Protein AF-A0A926RTN0-F1 (afdb_monomer)

Radius of gyration: 27.49 Å; Cα contacts (8 Å, |Δi|>4): 232; chains: 1; bounding box: 58×39×94 Å

Structure (mmCIF, N/CA/C/O backbone):
data_AF-A0A926RTN0-F1
#
_entry.id   AF-A0A926RTN0-F1
#
loop_
_atom_site.group_PDB
_atom_site.id
_atom_site.type_symbol
_atom_site.label_atom_id
_atom_site.label_alt_id
_atom_site.label_comp_id
_atom_site.label_asym_id
_atom_site.label_entity_id
_atom_site.label_seq_id
_atom_site.pdbx_PDB_ins_code
_atom_site.Cartn_x
_atom_site.Cartn_y
_atom_site.Cartn_z
_atom_site.occupancy
_atom_site.B_iso_or_equiv
_atom_site.auth_seq_id
_atom_site.auth_comp_id
_atom_site.auth_asym_id
_atom_site.auth_atom_id
_atom_site.pdbx_PDB_model_num
ATOM 1 N N . MET A 1 1 ? 39.104 -4.839 -21.569 1.00 43.72 1 MET A N 1
ATOM 2 C CA . MET A 1 1 ? 37.709 -4.478 -21.902 1.00 43.72 1 MET A CA 1
ATOM 3 C C . MET A 1 1 ? 37.034 -4.009 -20.624 1.00 43.72 1 MET A C 1
ATOM 5 O O . MET A 1 1 ? 36.794 -4.827 -19.748 1.00 43.72 1 MET A O 1
ATOM 9 N N . ALA A 1 2 ? 36.843 -2.700 -20.456 1.00 41.69 2 ALA A N 1
ATOM 10 C CA . ALA A 1 2 ? 36.134 -2.158 -19.301 1.00 41.69 2 ALA A CA 1
ATOM 11 C C . ALA A 1 2 ? 34.629 -2.291 -19.557 1.00 41.69 2 ALA A C 1
ATOM 13 O O . ALA A 1 2 ? 34.123 -1.737 -20.531 1.00 41.69 2 ALA A O 1
ATOM 14 N N . ALA A 1 3 ? 33.929 -3.058 -18.721 1.00 47.03 3 ALA A N 1
ATOM 15 C CA . ALA A 1 3 ? 32.476 -3.094 -18.737 1.00 47.03 3 ALA A CA 1
ATOM 16 C C . ALA A 1 3 ? 31.967 -1.690 -18.384 1.00 47.03 3 ALA A C 1
ATOM 18 O O . ALA A 1 3 ? 32.165 -1.216 -17.265 1.00 47.03 3 ALA A O 1
ATOM 19 N N . SER A 1 4 ? 31.356 -1.019 -19.360 1.00 43.19 4 SER A N 1
ATOM 20 C CA . SER A 1 4 ? 30.543 0.170 -19.128 1.00 43.19 4 SER A CA 1
ATOM 21 C C . SER A 1 4 ? 29.503 -0.188 -18.066 1.00 43.19 4 SER A C 1
ATOM 23 O O . SER A 1 4 ? 28.602 -0.989 -18.319 1.00 43.19 4 SER A O 1
ATOM 25 N N . ARG A 1 5 ? 29.668 0.331 -16.845 1.00 51.91 5 ARG A N 1
ATOM 26 C CA . ARG A 1 5 ? 28.620 0.267 -15.827 1.00 51.91 5 ARG A CA 1
ATOM 27 C C . ARG A 1 5 ? 27.514 1.185 -16.326 1.00 51.91 5 ARG A C 1
ATOM 29 O O . ARG A 1 5 ? 27.643 2.401 -16.218 1.00 51.91 5 ARG A O 1
ATOM 36 N N . GLY A 1 6 ? 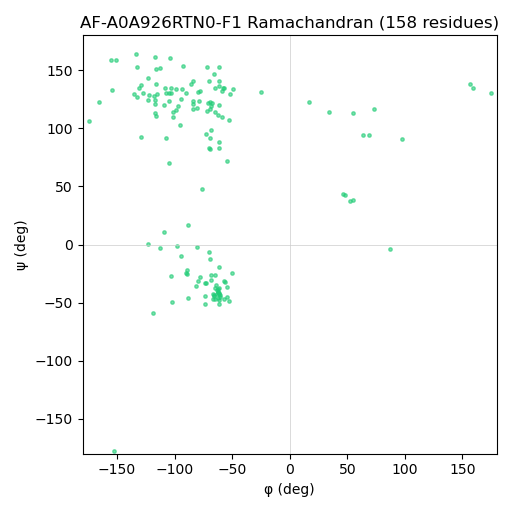26.491 0.599 -16.945 1.00 59.56 6 GLY A N 1
ATOM 37 C CA . GLY A 1 6 ? 25.313 1.333 -17.387 1.00 59.56 6 GLY A CA 1
ATOM 38 C C . GLY A 1 6 ? 24.789 2.204 -16.248 1.00 59.56 6 GLY A C 1
ATOM 39 O O . GLY A 1 6 ? 24.732 1.763 -15.098 1.00 59.56 6 GLY A O 1
ATOM 40 N N . ILE A 1 7 ? 24.474 3.459 -16.557 1.00 67.19 7 ILE A N 1
ATOM 41 C CA . ILE A 1 7 ? 23.901 4.395 -15.593 1.00 67.19 7 ILE A CA 1
ATOM 42 C C . ILE A 1 7 ? 22.530 3.844 -15.201 1.00 67.19 7 ILE A C 1
ATOM 44 O O . ILE A 1 7 ? 21.639 3.754 -16.041 1.00 67.19 7 ILE A O 1
ATOM 48 N N . SER A 1 8 ? 22.372 3.445 -13.939 1.00 73.12 8 SER A N 1
ATOM 49 C CA . SER A 1 8 ? 21.070 3.061 -13.401 1.00 73.12 8 SER A CA 1
ATOM 50 C C . SER A 1 8 ? 20.325 4.312 -12.955 1.00 73.12 8 SER A C 1
ATOM 52 O O . SER A 1 8 ? 20.809 5.035 -12.081 1.00 73.12 8 SER A O 1
ATOM 54 N N . THR A 1 9 ? 19.148 4.553 -13.522 1.00 83.06 9 THR A N 1
ATOM 55 C CA . THR A 1 9 ? 18.274 5.665 -13.132 1.00 83.06 9 THR A CA 1
ATOM 56 C C . THR A 1 9 ? 17.194 5.156 -12.186 1.00 83.06 9 THR A C 1
ATOM 58 O O . THR A 1 9 ? 16.595 4.118 -12.453 1.00 83.06 9 THR A O 1
ATOM 61 N N . ILE A 1 10 ? 16.952 5.868 -11.084 1.00 86.19 10 ILE A N 1
ATOM 62 C CA . ILE A 1 10 ? 15.834 5.597 -10.173 1.00 86.19 10 ILE A CA 1
ATOM 63 C C . ILE A 1 10 ? 14.768 6.660 -10.417 1.00 86.19 10 ILE A C 1
ATOM 65 O O . ILE A 1 10 ? 15.044 7.853 -10.291 1.00 86.19 10 ILE A O 1
ATOM 69 N N . THR A 1 11 ? 13.559 6.214 -10.733 1.00 87.44 11 THR A N 1
ATOM 70 C CA . THR A 1 11 ? 12.378 7.060 -10.901 1.00 87.44 11 THR A CA 1
ATOM 71 C C . THR A 1 11 ? 11.444 6.846 -9.720 1.00 87.44 11 THR A C 1
ATOM 73 O O . THR A 1 11 ? 11.135 5.706 -9.373 1.00 87.44 11 THR A O 1
ATOM 76 N N . THR A 1 12 ? 10.987 7.931 -9.099 1.00 89.12 12 THR A N 1
ATOM 77 C CA . THR A 1 12 ? 10.016 7.879 -8.001 1.00 89.12 12 THR A CA 1
ATOM 78 C C . THR A 1 12 ? 8.624 8.271 -8.481 1.00 89.12 12 THR A C 1
ATOM 80 O O . THR A 1 12 ? 8.467 9.270 -9.178 1.00 89.12 12 THR A O 1
ATOM 83 N N . VAL A 1 13 ? 7.614 7.500 -8.081 1.00 88.31 13 VAL A N 1
ATOM 84 C CA . VAL A 1 13 ? 6.194 7.774 -8.330 1.00 88.31 13 VAL A CA 1
ATOM 85 C C . VAL A 1 13 ? 5.513 8.001 -6.987 1.00 88.31 13 VAL A C 1
ATOM 87 O O . VAL A 1 13 ? 5.376 7.065 -6.197 1.00 88.31 13 VAL A O 1
ATOM 90 N N . ASP A 1 14 ? 5.112 9.244 -6.728 1.00 90.00 14 ASP A N 1
ATOM 91 C CA . ASP A 1 14 ? 4.432 9.658 -5.501 1.00 90.00 14 ASP A CA 1
ATOM 92 C C . ASP A 1 14 ? 2.913 9.637 -5.687 1.00 90.00 14 ASP A C 1
ATOM 94 O O . ASP A 1 14 ? 2.368 10.288 -6.578 1.00 90.00 14 ASP A O 1
ATOM 98 N N . ILE A 1 15 ? 2.214 8.911 -4.817 1.00 89.56 15 ILE A N 1
ATOM 99 C CA . ILE A 1 15 ? 0.761 8.755 -4.859 1.00 89.56 15 ILE A CA 1
ATOM 100 C C . ILE A 1 15 ? 0.168 9.205 -3.530 1.00 89.56 15 ILE A C 1
ATOM 102 O O . ILE A 1 15 ? 0.508 8.692 -2.463 1.00 89.56 15 ILE A O 1
ATOM 106 N N . VAL A 1 16 ? -0.764 10.153 -3.595 1.00 89.88 16 VAL A N 1
ATOM 107 C CA . VAL A 1 16 ? -1.557 10.571 -2.435 1.00 89.88 16 VAL A CA 1
ATOM 108 C C . VAL A 1 16 ? -2.673 9.557 -2.204 1.00 89.88 16 VAL A C 1
ATOM 110 O O . VAL A 1 16 ? -3.409 9.214 -3.127 1.00 89.88 16 VAL A O 1
ATOM 113 N N . VAL A 1 17 ? -2.817 9.100 -0.962 1.00 88.56 17 VAL A N 1
ATOM 114 C CA . VAL A 1 17 ? -3.853 8.150 -0.548 1.00 88.56 17 VAL A CA 1
ATOM 115 C C . VAL A 1 17 ? -4.888 8.903 0.288 1.00 88.56 17 VAL A C 1
ATOM 117 O O . VAL A 1 17 ? -4.717 9.056 1.497 1.00 88.56 17 VAL A O 1
ATOM 120 N N . PRO A 1 18 ? -5.962 9.430 -0.323 1.00 83.56 18 PRO A N 1
ATOM 121 C CA . PRO A 1 18 ? -7.003 10.101 0.438 1.00 83.56 18 PRO A CA 1
ATOM 122 C C . PRO A 1 18 ? -7.739 9.118 1.358 1.00 83.56 18 PRO A C 1
ATOM 124 O O . PRO A 1 18 ? -7.940 7.949 1.028 1.00 83.56 18 PRO A O 1
ATOM 127 N N . ASN A 1 19 ? -8.164 9.634 2.515 1.00 87.69 19 ASN A N 1
ATOM 128 C CA . ASN A 1 19 ? -9.169 9.031 3.397 1.00 87.69 19 ASN A CA 1
ATOM 129 C C . ASN A 1 19 ? -8.986 7.531 3.672 1.00 87.69 19 ASN A C 1
ATOM 131 O O . ASN A 1 19 ? -9.950 6.768 3.636 1.00 87.69 19 ASN A O 1
ATOM 135 N N . THR A 1 20 ? -7.754 7.103 3.929 1.00 91.81 20 THR A N 1
ATOM 136 C CA . THR A 1 20 ? -7.462 5.729 4.333 1.00 91.81 20 THR A CA 1
ATOM 137 C C . THR A 1 20 ? -6.862 5.745 5.726 1.00 91.81 20 THR A C 1
ATOM 139 O O . THR A 1 20 ? -5.807 6.338 5.954 1.00 91.81 20 THR A O 1
ATOM 142 N N . ASP A 1 21 ? -7.529 5.057 6.641 1.00 93.00 21 ASP A N 1
ATOM 143 C CA . ASP A 1 21 ? -7.072 4.886 8.012 1.00 93.00 21 ASP A CA 1
ATOM 144 C C . ASP A 1 21 ? -6.514 3.472 8.210 1.00 93.00 21 ASP A C 1
ATOM 146 O O . ASP A 1 21 ? -6.832 2.541 7.475 1.00 93.00 21 ASP A O 1
ATOM 150 N N . SER A 1 22 ? -5.710 3.286 9.243 1.00 90.38 22 SER A N 1
ATOM 151 C CA . SER A 1 22 ? -5.129 2.015 9.661 1.00 90.38 22 SER A CA 1
ATOM 152 C C . SER A 1 22 ? -5.311 1.854 11.162 1.00 90.38 22 SER A C 1
ATOM 154 O O . SER A 1 22 ? -4.979 2.751 11.933 1.00 90.38 22 SER A O 1
ATOM 156 N N . TYR A 1 23 ? -5.884 0.731 11.585 1.00 91.75 23 TYR A N 1
ATOM 157 C CA . TYR A 1 23 ? -6.118 0.444 12.996 1.00 91.75 23 TYR A CA 1
ATOM 158 C C . TYR A 1 23 ? -5.026 -0.469 13.552 1.00 91.75 23 TYR A C 1
ATOM 160 O O . TYR A 1 23 ? -4.900 -1.630 13.147 1.00 91.75 23 TYR A O 1
ATOM 168 N N . LEU A 1 24 ? -4.251 0.049 14.503 1.00 90.00 24 LEU A N 1
ATOM 169 C CA . LEU A 1 24 ? -3.219 -0.702 15.205 1.00 90.00 24 LEU A CA 1
ATOM 170 C C . LEU A 1 24 ? -3.778 -1.256 16.512 1.00 90.00 24 LEU A C 1
ATOM 172 O O . LEU A 1 24 ? -3.899 -0.542 17.503 1.00 90.00 24 LEU A O 1
ATOM 176 N N . GLU A 1 25 ? -4.085 -2.551 16.493 1.00 88.62 25 GLU A N 1
ATOM 177 C CA . GLU A 1 25 ? -4.632 -3.303 17.627 1.00 88.62 25 GLU A CA 1
ATOM 178 C C . GLU A 1 25 ? -3.769 -3.196 18.889 1.00 88.62 25 GLU A C 1
ATOM 180 O O . GLU A 1 25 ? -4.303 -2.934 19.959 1.00 88.62 25 GLU A O 1
ATOM 185 N N . GLU A 1 26 ? -2.448 -3.342 18.751 1.00 85.44 26 GLU A N 1
ATOM 186 C CA . GLU A 1 26 ? -1.493 -3.346 19.871 1.00 85.44 26 GLU A CA 1
ATOM 187 C C . GLU A 1 26 ? -1.556 -2.069 20.719 1.00 85.44 26 GLU A C 1
ATOM 189 O O . GLU A 1 26 ? -1.355 -2.110 21.929 1.00 85.44 26 GLU A O 1
ATOM 194 N N . PHE A 1 27 ? -1.891 -0.943 20.088 1.00 85.31 27 PHE A N 1
ATOM 195 C CA . PHE A 1 27 ? -1.959 0.363 20.740 1.00 85.31 27 PHE A CA 1
ATOM 196 C C . PHE A 1 27 ? -3.387 0.911 20.826 1.00 85.31 27 PHE A C 1
ATOM 198 O O . PHE A 1 27 ? -3.591 1.987 21.380 1.00 85.31 27 PHE A O 1
ATOM 205 N N . ASN A 1 28 ? -4.372 0.203 20.262 1.00 85.88 28 ASN A N 1
ATOM 206 C CA . ASN A 1 28 ? -5.745 0.679 20.080 1.00 85.88 28 ASN A CA 1
ATOM 207 C C . ASN A 1 28 ? -5.811 2.096 19.461 1.00 85.88 28 ASN A C 1
ATOM 209 O O . ASN A 1 28 ? -6.590 2.947 19.891 1.00 85.88 28 ASN A O 1
ATOM 213 N N . ILE A 1 29 ? -4.973 2.363 18.452 1.00 87.56 29 ILE A N 1
ATOM 214 C CA . ILE A 1 29 ? -4.922 3.664 17.763 1.00 87.56 29 ILE A CA 1
ATOM 215 C C . ILE A 1 29 ? -5.320 3.546 16.298 1.00 87.56 29 ILE A C 1
ATOM 217 O O . ILE A 1 29 ? -5.091 2.526 15.646 1.00 87.56 29 ILE A O 1
ATOM 221 N N . VAL A 1 30 ? -5.869 4.636 15.770 1.00 88.44 30 VAL A N 1
ATOM 222 C CA . VAL A 1 30 ? -6.119 4.817 14.342 1.00 88.44 30 VAL A CA 1
ATOM 223 C C . VAL A 1 30 ? -5.076 5.782 13.791 1.00 88.44 30 VAL A C 1
ATOM 225 O O . VAL A 1 30 ? -4.843 6.850 14.352 1.00 88.44 30 VAL A O 1
ATOM 228 N N . GLN A 1 31 ? -4.434 5.405 12.693 1.00 90.94 31 GLN A N 1
ATOM 229 C CA . GLN A 1 31 ? -3.446 6.224 12.003 1.00 90.94 31 GLN A CA 1
ATOM 230 C C . GLN A 1 31 ? -3.863 6.440 10.556 1.00 90.94 31 GLN A C 1
ATOM 232 O O . GLN A 1 31 ? -4.376 5.526 9.912 1.00 90.94 31 GLN A O 1
ATOM 237 N N . LYS A 1 32 ? -3.603 7.625 10.020 1.00 91.56 32 LYS A N 1
ATOM 238 C CA . LYS A 1 32 ? -3.944 7.975 8.646 1.00 91.56 32 LYS A CA 1
ATOM 239 C C . LYS A 1 32 ? -2.799 7.626 7.708 1.00 91.56 32 LYS A C 1
ATOM 241 O O . LYS A 1 32 ? -1.669 8.045 7.941 1.00 91.56 32 LYS A O 1
ATOM 246 N N . VAL A 1 33 ? -3.094 6.934 6.615 1.00 91.75 33 VAL A N 1
ATOM 247 C CA . VAL A 1 33 ? -2.167 6.773 5.489 1.00 91.75 33 VAL A CA 1
ATOM 248 C C . VAL A 1 33 ? -2.306 8.008 4.600 1.00 91.75 33 VAL A C 1
ATOM 250 O O . VAL A 1 33 ? -3.410 8.344 4.184 1.00 91.75 33 VAL A O 1
ATOM 253 N N . ILE A 1 34 ? -1.202 8.713 4.350 1.00 91.50 34 ILE A N 1
ATOM 254 C CA . ILE A 1 34 ? -1.190 9.983 3.607 1.00 91.50 34 ILE A CA 1
ATOM 255 C C . ILE A 1 34 ? -0.704 9.762 2.179 1.00 91.50 34 ILE A C 1
ATOM 257 O O . ILE A 1 34 ? -1.330 10.233 1.228 1.00 91.50 34 ILE A O 1
ATOM 261 N N . SER A 1 35 ? 0.421 9.067 2.017 1.00 92.88 35 SER A N 1
ATOM 262 C CA . SER A 1 35 ? 1.014 8.846 0.703 1.00 92.88 35 SER A CA 1
ATOM 263 C C . SER A 1 35 ? 1.807 7.550 0.621 1.00 92.88 35 SER A C 1
ATOM 265 O O . SER A 1 35 ? 2.251 6.980 1.622 1.00 92.88 35 SER A O 1
ATOM 267 N N . VAL A 1 36 ? 1.976 7.093 -0.615 1.00 94.12 36 VAL A N 1
ATOM 268 C CA . VAL A 1 36 ? 2.810 5.961 -0.995 1.00 94.12 36 VAL A CA 1
ATOM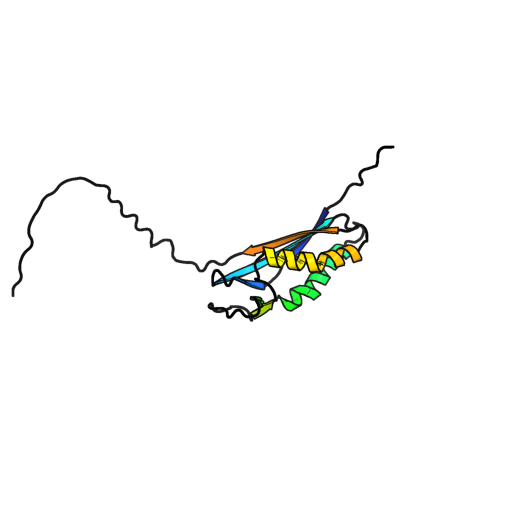 269 C C . VAL A 1 36 ? 3.743 6.418 -2.105 1.00 94.12 36 VAL A C 1
ATOM 271 O O . VAL A 1 36 ? 3.289 6.983 -3.095 1.00 94.12 36 VAL A O 1
ATOM 274 N N . THR A 1 37 ? 5.031 6.136 -1.962 1.00 94.12 37 THR A N 1
ATOM 275 C CA . THR A 1 37 ? 6.036 6.390 -2.995 1.00 94.12 37 THR A CA 1
ATOM 276 C C . THR A 1 37 ? 6.622 5.069 -3.468 1.00 94.12 37 THR A C 1
ATOM 278 O O . THR A 1 37 ? 7.088 4.270 -2.651 1.00 94.12 37 THR A O 1
ATOM 281 N N . PHE A 1 38 ? 6.646 4.860 -4.780 1.00 93.00 38 PHE A N 1
ATOM 282 C CA . PHE A 1 38 ? 7.323 3.738 -5.428 1.00 93.00 38 PHE A CA 1
ATOM 283 C C . PHE A 1 38 ? 8.626 4.228 -6.043 1.00 93.00 38 PHE A C 1
ATOM 285 O O . PHE A 1 38 ? 8.608 5.213 -6.775 1.00 93.00 38 PHE A O 1
ATOM 292 N N . ALA A 1 39 ? 9.737 3.544 -5.791 1.00 92.19 39 ALA A N 1
ATOM 293 C CA . ALA A 1 39 ? 10.981 3.790 -6.506 1.00 92.19 39 ALA A CA 1
ATOM 294 C C . ALA A 1 39 ? 11.287 2.637 -7.441 1.00 92.19 39 ALA A C 1
ATOM 296 O O . ALA A 1 39 ? 11.450 1.499 -7.001 1.00 92.19 39 ALA A O 1
ATOM 297 N N . VAL A 1 40 ? 11.374 2.949 -8.726 1.00 90.19 40 VAL A N 1
ATOM 298 C CA . VAL A 1 40 ? 11.609 1.978 -9.786 1.00 90.19 40 VAL A CA 1
ATOM 299 C C . VAL A 1 40 ? 12.928 2.299 -10.460 1.00 90.19 40 VAL A C 1
ATOM 301 O O . VAL A 1 40 ? 13.160 3.410 -10.937 1.00 90.19 40 VAL A O 1
ATOM 304 N N . ARG A 1 41 ? 13.804 1.307 -10.496 1.00 89.62 41 ARG A N 1
ATOM 305 C CA . ARG A 1 41 ? 15.084 1.355 -11.179 1.00 89.62 41 ARG A CA 1
ATOM 306 C C . ARG A 1 41 ? 14.896 1.018 -12.651 1.00 89.62 41 ARG A C 1
ATOM 308 O O . ARG A 1 41 ? 14.137 0.114 -12.984 1.00 89.62 41 ARG A O 1
ATOM 315 N N . ASN A 1 42 ? 15.617 1.728 -13.517 1.00 86.75 42 ASN A N 1
ATOM 316 C CA . ASN A 1 42 ? 15.611 1.565 -14.972 1.00 86.75 42 ASN A CA 1
ATOM 317 C C . ASN A 1 42 ? 14.200 1.617 -15.576 1.00 86.75 42 ASN A C 1
ATOM 319 O O . ASN A 1 42 ? 13.894 0.865 -16.504 1.00 86.75 42 ASN A O 1
ATOM 323 N N . LEU A 1 43 ? 13.325 2.471 -15.038 1.00 81.44 43 LEU A N 1
ATOM 324 C CA . LEU A 1 43 ? 12.040 2.735 -15.674 1.00 81.44 43 LEU A CA 1
ATOM 325 C C . LEU A 1 43 ? 12.309 3.487 -16.993 1.00 81.44 43 LEU A C 1
ATOM 327 O O . LEU A 1 43 ? 12.975 4.529 -16.951 1.00 81.44 43 LEU A O 1
ATOM 331 N N . PRO A 1 44 ? 11.881 2.970 -18.159 1.00 71.50 44 PRO A N 1
ATOM 332 C CA . PRO A 1 44 ? 12.184 3.596 -19.437 1.00 71.50 44 PRO A CA 1
ATOM 333 C C . PRO A 1 44 ? 11.597 5.012 -19.503 1.00 71.50 44 PRO A C 1
ATOM 335 O O . PRO A 1 44 ? 10.397 5.228 -19.392 1.00 71.50 44 PRO A O 1
ATOM 338 N N . VAL A 1 45 ? 12.476 6.000 -19.689 1.00 60.59 45 VAL A N 1
ATOM 339 C CA . VAL A 1 45 ? 12.152 7.440 -19.619 1.00 60.59 45 VAL A CA 1
ATOM 340 C C . VAL A 1 45 ? 11.269 7.906 -20.792 1.00 60.59 45 VAL A C 1
ATOM 342 O O . VAL A 1 45 ? 10.714 8.998 -20.751 1.00 60.59 45 VAL A O 1
ATOM 345 N N . SER A 1 46 ? 11.097 7.089 -21.840 1.00 60.22 46 SER A N 1
ATOM 346 C CA . SER A 1 46 ? 10.303 7.446 -23.026 1.00 60.22 46 SER A CA 1
ATOM 347 C C . SER A 1 46 ? 8.792 7.517 -22.791 1.00 60.22 46 SER A C 1
ATOM 349 O O . SER A 1 46 ? 8.073 7.916 -23.701 1.00 60.22 46 SER A O 1
ATOM 351 N N . LEU A 1 47 ? 8.300 7.132 -21.614 1.00 53.06 47 LEU A N 1
ATOM 352 C CA . LEU A 1 47 ? 6.875 7.021 -21.331 1.00 53.06 47 LEU A CA 1
ATOM 353 C C . LEU A 1 47 ? 6.554 7.783 -20.042 1.00 53.06 47 LEU A C 1
ATOM 355 O O . LEU A 1 47 ? 6.570 7.229 -18.946 1.00 53.06 47 LEU A O 1
ATOM 359 N N . ALA A 1 48 ? 6.171 9.057 -20.179 1.00 53.47 48 ALA A N 1
ATOM 360 C CA . ALA A 1 48 ? 5.336 9.711 -19.165 1.00 53.47 48 ALA A CA 1
ATOM 361 C C . ALA A 1 48 ? 4.102 8.839 -18.822 1.00 53.47 48 ALA A C 1
ATOM 363 O O . ALA A 1 48 ? 3.604 8.878 -17.700 1.00 53.47 48 ALA A O 1
ATOM 364 N N . ASP A 1 49 ? 3.696 7.979 -19.760 1.00 61.34 49 ASP A N 1
ATOM 365 C CA . ASP A 1 49 ? 2.651 6.970 -19.629 1.00 61.34 49 ASP A CA 1
ATOM 366 C C . ASP A 1 49 ? 2.969 5.860 -18.606 1.00 61.34 49 ASP A C 1
ATOM 368 O O . ASP A 1 49 ? 2.045 5.320 -18.012 1.00 61.34 49 ASP A O 1
ATOM 372 N N . ASP A 1 50 ? 4.234 5.539 -18.303 1.00 63.41 50 ASP A N 1
ATOM 373 C CA . ASP A 1 50 ? 4.562 4.417 -17.402 1.00 63.41 50 ASP A CA 1
ATOM 374 C C . ASP A 1 50 ? 4.452 4.777 -15.916 1.00 63.41 50 ASP A C 1
ATOM 376 O O . ASP A 1 50 ? 3.986 3.974 -15.102 1.00 63.41 50 ASP A O 1
ATOM 380 N N . ALA A 1 51 ? 4.811 6.009 -15.544 1.00 64.50 51 ALA A N 1
ATOM 381 C CA . ALA A 1 51 ? 4.499 6.532 -14.213 1.00 64.50 51 ALA A CA 1
ATOM 382 C C . ALA A 1 51 ? 2.975 6.657 -14.021 1.00 64.50 51 ALA A C 1
ATOM 384 O O . ALA A 1 51 ? 2.454 6.323 -12.952 1.00 64.50 51 ALA A O 1
ATOM 385 N N . VAL A 1 52 ? 2.259 7.053 -15.084 1.00 68.50 52 VAL A N 1
ATOM 386 C CA . VAL A 1 52 ? 0.789 7.046 -15.133 1.00 68.50 52 VAL A CA 1
ATOM 387 C C . VAL A 1 52 ? 0.247 5.621 -14.988 1.00 68.50 52 VAL A C 1
ATOM 389 O O . VAL A 1 52 ? -0.721 5.433 -14.257 1.00 68.50 52 VAL A O 1
ATOM 392 N N . ASN A 1 53 ? 0.896 4.608 -15.569 1.00 79.94 53 ASN A N 1
ATOM 393 C CA . ASN A 1 53 ? 0.496 3.206 -15.440 1.00 79.94 53 ASN A CA 1
ATOM 394 C C . ASN A 1 53 ? 0.618 2.706 -13.995 1.00 79.94 53 ASN A C 1
ATOM 396 O O . ASN A 1 53 ? -0.334 2.133 -13.473 1.00 79.94 53 ASN A O 1
ATOM 400 N N . ILE A 1 54 ? 1.734 2.967 -13.301 1.00 83.12 54 ILE A N 1
ATOM 401 C CA . ILE A 1 54 ? 1.887 2.575 -11.884 1.00 83.12 54 ILE A CA 1
ATOM 402 C C . ILE A 1 54 ? 0.816 3.247 -11.020 1.00 83.12 54 ILE A C 1
ATOM 404 O O . ILE A 1 54 ? 0.194 2.590 -10.181 1.00 83.12 54 ILE A O 1
ATOM 408 N N . GLN A 1 55 ? 0.562 4.539 -11.244 1.00 87.31 55 GLN A N 1
ATOM 409 C CA . GLN A 1 55 ? -0.469 5.269 -10.517 1.00 87.31 55 GLN A CA 1
ATOM 410 C C . GLN A 1 55 ? -1.882 4.754 -10.828 1.00 87.31 55 GLN A C 1
ATOM 412 O O . GLN A 1 55 ? -2.680 4.572 -9.908 1.00 87.31 55 GLN A O 1
ATOM 417 N N . ALA A 1 56 ? -2.198 4.485 -12.095 1.00 85.69 56 ALA A N 1
ATOM 418 C CA . ALA A 1 56 ? -3.486 3.943 -12.517 1.00 85.69 56 ALA A CA 1
ATOM 419 C C . ALA A 1 56 ? -3.731 2.554 -11.913 1.00 85.69 56 ALA A C 1
ATOM 421 O O . ALA A 1 56 ? -4.781 2.322 -11.314 1.00 85.69 56 ALA A O 1
ATOM 422 N N . ILE A 1 57 ? -2.727 1.676 -11.969 1.00 87.06 57 ILE A N 1
ATOM 423 C CA . ILE A 1 57 ? -2.783 0.335 -11.381 1.00 87.06 57 ILE A CA 1
ATOM 424 C C . ILE A 1 57 ? -2.953 0.421 -9.862 1.00 87.06 57 ILE A C 1
ATOM 426 O O . ILE A 1 57 ? -3.749 -0.321 -9.292 1.00 87.06 57 ILE A O 1
ATOM 430 N N . PHE A 1 58 ? -2.263 1.342 -9.183 1.00 91.75 58 PHE A N 1
ATOM 431 C CA . PHE A 1 58 ? -2.490 1.583 -7.756 1.00 91.75 58 PHE A CA 1
ATOM 432 C C . PHE A 1 58 ? -3.914 2.037 -7.467 1.00 91.75 58 PHE A C 1
ATOM 434 O O . PHE A 1 58 ? -4.550 1.523 -6.542 1.00 91.75 58 PHE A O 1
ATOM 441 N N . ASN A 1 59 ? -4.429 2.971 -8.261 1.00 89.00 59 ASN 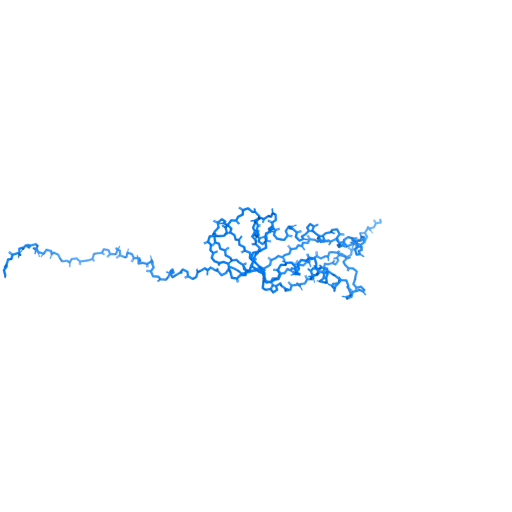A N 1
ATOM 442 C CA . ASN A 1 59 ? -5.775 3.483 -8.076 1.00 89.00 59 ASN A CA 1
ATOM 443 C C . ASN A 1 59 ? -6.828 2.376 -8.236 1.00 89.00 59 ASN A C 1
ATOM 445 O O . ASN A 1 59 ? -7.751 2.283 -7.425 1.00 89.00 59 ASN A O 1
ATOM 449 N N . GLU A 1 60 ? -6.657 1.508 -9.232 1.00 86.88 60 GLU A N 1
ATOM 450 C CA . GLU A 1 60 ? -7.565 0.399 -9.519 1.00 86.88 60 GLU A CA 1
ATOM 451 C C . GLU A 1 60 ? -7.434 -0.748 -8.503 1.00 86.88 60 GLU A C 1
ATOM 453 O O . GLU A 1 60 ? -8.427 -1.174 -7.911 1.00 86.88 60 GLU A O 1
ATOM 458 N N . ALA A 1 61 ? -6.214 -1.229 -8.254 1.00 86.44 61 ALA A N 1
ATOM 459 C CA . ALA A 1 61 ? -5.978 -2.430 -7.455 1.00 86.44 61 ALA A CA 1
ATOM 460 C C . ALA A 1 61 ? -6.050 -2.182 -5.941 1.00 86.44 61 ALA A C 1
ATOM 462 O O . ALA A 1 61 ? -6.408 -3.082 -5.176 1.00 86.44 61 ALA A O 1
ATOM 463 N N . VAL A 1 62 ? -5.678 -0.979 -5.493 1.00 91.31 62 VAL A N 1
ATOM 464 C CA . VAL A 1 62 ? -5.511 -0.664 -4.069 1.00 91.31 62 VAL A CA 1
ATOM 465 C C . VAL A 1 62 ? -6.471 0.433 -3.641 1.00 91.31 62 VAL A C 1
ATOM 467 O O . VAL A 1 62 ? -7.298 0.206 -2.753 1.00 91.31 62 VAL A O 1
ATOM 470 N N . LEU A 1 63 ? -6.394 1.613 -4.263 1.00 89.69 63 LEU A N 1
ATOM 471 C CA . LEU A 1 63 ? -7.116 2.785 -3.772 1.00 89.69 63 LEU A CA 1
ATOM 472 C C . LEU A 1 63 ? -8.631 2.578 -3.816 1.00 89.69 63 LEU A C 1
ATOM 474 O O . LEU A 1 63 ? -9.306 2.923 -2.852 1.00 89.69 63 LEU A O 1
ATOM 478 N N . GLY A 1 64 ? -9.168 1.941 -4.859 1.00 89.25 64 GLY A N 1
ATOM 479 C CA . GLY A 1 64 ? -10.594 1.612 -4.936 1.00 89.25 64 GLY A CA 1
ATOM 480 C C . GLY A 1 64 ? -11.100 0.774 -3.752 1.00 89.25 64 GLY A C 1
ATOM 481 O O . GLY A 1 64 ? -12.237 0.939 -3.313 1.00 89.25 64 GLY A O 1
ATOM 482 N N . ALA A 1 65 ? -10.250 -0.086 -3.182 1.00 90.12 65 ALA A N 1
ATOM 483 C CA . ALA A 1 65 ? -10.602 -0.924 -2.038 1.00 90.12 65 ALA A CA 1
ATOM 484 C C . ALA A 1 65 ? -10.315 -0.272 -0.674 1.00 90.12 65 ALA A C 1
ATOM 486 O O . ALA A 1 65 ? -10.899 -0.695 0.328 1.00 90.12 65 ALA A O 1
ATOM 487 N N . TRP A 1 66 ? -9.376 0.677 -0.612 1.00 94.19 66 TRP A N 1
ATOM 488 C CA . TRP A 1 66 ? -8.867 1.263 0.637 1.00 94.19 66 TRP A CA 1
ATOM 489 C C . TRP A 1 66 ? -9.428 2.658 0.921 1.00 94.19 66 TRP A C 1
ATOM 491 O O . TRP A 1 66 ? -9.569 3.032 2.082 1.00 94.19 66 TRP A O 1
ATOM 501 N N . ASN A 1 67 ? -9.802 3.404 -0.116 1.00 93.12 67 ASN A N 1
ATOM 502 C CA . ASN A 1 67 ? -10.338 4.750 0.022 1.00 93.12 67 ASN A CA 1
ATOM 503 C C . ASN A 1 67 ? -11.643 4.755 0.834 1.00 93.12 67 ASN A C 1
ATOM 505 O O . ASN A 1 67 ? -12.542 3.936 0.618 1.00 93.12 67 ASN A O 1
ATOM 509 N N . ASN A 1 68 ? -11.762 5.712 1.755 1.00 94.06 68 ASN A N 1
ATOM 510 C CA . ASN A 1 68 ? -12.850 5.831 2.725 1.00 94.06 68 ASN A CA 1
ATOM 511 C C . ASN A 1 68 ? -13.044 4.554 3.563 1.00 94.06 68 ASN A C 1
ATOM 513 O O . ASN A 1 68 ? -14.180 4.142 3.836 1.00 94.06 68 ASN A O 1
ATOM 517 N N . ARG A 1 69 ? -11.944 3.890 3.937 1.00 95.50 69 ARG A N 1
ATOM 518 C CA . ARG A 1 69 ? -11.947 2.710 4.808 1.00 95.50 69 ARG A CA 1
ATOM 519 C C . ARG A 1 69 ? -10.905 2.835 5.910 1.00 95.50 69 ARG A C 1
ATOM 521 O O . ARG A 1 69 ? -9.858 3.453 5.731 1.00 95.50 69 ARG A O 1
ATOM 528 N N . THR A 1 70 ? -11.171 2.164 7.026 1.00 95.81 70 THR A N 1
ATOM 529 C CA . THR A 1 70 ? -10.140 1.848 8.017 1.00 95.81 70 THR A CA 1
ATOM 530 C C . THR A 1 70 ? -9.650 0.426 7.782 1.00 95.81 70 THR A C 1
ATOM 532 O O . THR A 1 70 ? -10.423 -0.526 7.870 1.00 95.81 70 THR A O 1
ATOM 535 N N . LEU A 1 71 ? -8.366 0.256 7.486 1.00 96.50 71 LEU A N 1
ATOM 536 C CA . LEU A 1 71 ? -7.729 -1.047 7.371 1.00 96.50 71 LEU A CA 1
ATOM 537 C C . LEU A 1 71 ? -7.650 -1.687 8.759 1.00 96.50 71 LEU A C 1
ATOM 539 O O . LEU A 1 71 ? -7.080 -1.110 9.684 1.00 96.50 71 LEU A O 1
ATOM 543 N N . VAL A 1 72 ? -8.221 -2.880 8.899 1.00 96.50 72 VAL A N 1
ATOM 544 C CA . VAL A 1 72 ? -8.255 -3.647 10.152 1.00 96.50 72 VAL A CA 1
ATOM 545 C C . VAL A 1 72 ? -7.756 -5.057 9.866 1.00 96.50 72 VAL A C 1
ATOM 547 O O . VAL A 1 72 ? -8.128 -5.662 8.860 1.00 96.50 72 VAL A O 1
ATOM 550 N N . ARG A 1 73 ? -6.922 -5.624 10.738 1.00 97.00 73 ARG A N 1
ATOM 551 C CA . ARG A 1 73 ? -6.505 -7.025 10.595 1.00 97.00 73 ARG A CA 1
ATOM 552 C C . ARG A 1 73 ? -7.716 -7.952 10.759 1.00 97.00 73 ARG A C 1
ATOM 554 O O . ARG A 1 73 ? -8.530 -7.786 11.663 1.00 97.00 73 ARG A O 1
ATOM 561 N N . ARG A 1 74 ? -7.857 -8.944 9.882 1.00 96.44 74 ARG A N 1
ATOM 562 C CA . ARG A 1 74 ? -8.941 -9.933 9.955 1.00 96.44 74 ARG A CA 1
ATOM 563 C C . ARG A 1 74 ? -8.902 -10.667 11.300 1.00 96.44 74 ARG A C 1
ATOM 565 O O . ARG A 1 74 ? -7.840 -11.109 11.728 1.00 96.44 74 ARG A O 1
ATOM 572 N N . GLY A 1 75 ? -10.067 -10.810 11.929 1.00 94.38 75 GLY A N 1
ATOM 573 C CA . GLY A 1 75 ? -10.208 -11.421 13.256 1.00 94.38 75 GLY A CA 1
ATOM 574 C C . GLY A 1 75 ? -10.039 -10.445 14.423 1.00 94.38 75 GLY A C 1
ATOM 575 O O . GLY A 1 75 ? -10.245 -10.846 15.562 1.00 94.38 75 GLY A O 1
ATOM 576 N N . VAL A 1 76 ? -9.713 -9.177 14.156 1.00 93.50 76 VAL A N 1
ATOM 577 C CA . VAL A 1 76 ? -9.626 -8.133 15.182 1.00 93.50 76 VAL A CA 1
ATOM 578 C C . VAL A 1 76 ? -10.949 -7.393 15.291 1.00 93.50 76 VAL A C 1
ATOM 580 O O . VAL A 1 76 ? -11.522 -6.975 14.283 1.00 93.50 76 VAL A O 1
ATOM 583 N N . VAL A 1 77 ? -11.399 -7.193 16.528 1.00 92.31 77 VAL A N 1
ATOM 584 C CA . VAL A 1 77 ? -12.528 -6.322 16.856 1.00 92.31 77 VAL A CA 1
ATOM 585 C C . VAL A 1 77 ? -11.961 -5.000 17.385 1.00 92.31 77 VAL A C 1
ATOM 587 O O . VAL A 1 77 ? -11.310 -5.009 18.431 1.00 92.31 77 VAL A O 1
ATOM 590 N N . PRO A 1 78 ? -12.149 -3.873 16.674 1.00 89.75 78 PRO A N 1
ATOM 591 C CA . PRO A 1 78 ? -11.707 -2.568 17.152 1.00 89.75 78 PRO A CA 1
ATOM 592 C C . PRO A 1 78 ? -12.360 -2.219 18.491 1.00 89.75 78 PRO A C 1
ATOM 594 O O . PRO A 1 78 ? -13.574 -2.355 18.637 1.00 89.75 78 PRO A O 1
ATOM 597 N N . GLN A 1 79 ? -11.561 -1.767 19.458 1.00 86.81 79 GLN A N 1
ATOM 598 C CA . GLN A 1 79 ? -12.071 -1.302 20.755 1.00 86.81 79 GLN A CA 1
ATOM 599 C C . GLN A 1 79 ? -12.410 0.191 20.736 1.00 86.81 79 GLN A C 1
ATOM 601 O O . GLN A 1 79 ? -13.195 0.663 21.554 1.00 86.81 79 GLN A O 1
ATOM 606 N N . THR A 1 80 ? -11.819 0.933 19.800 1.00 83.44 80 THR A N 1
ATOM 607 C CA . THR A 1 80 ? -12.137 2.335 19.533 1.00 83.44 80 THR A CA 1
ATOM 608 C C . THR A 1 80 ? -13.194 2.473 18.438 1.00 83.44 80 THR A C 1
ATOM 610 O O . THR A 1 80 ? -13.321 1.622 17.551 1.00 83.44 80 THR A O 1
ATOM 613 N N . THR A 1 81 ? -13.940 3.574 18.471 1.00 86.00 81 THR A N 1
ATOM 614 C CA . THR A 1 81 ? -14.891 3.919 17.414 1.00 86.00 81 THR A CA 1
ATOM 615 C C . THR A 1 81 ? -14.132 4.269 16.138 1.00 86.00 81 THR A C 1
ATOM 617 O O . THR A 1 81 ? -13.358 5.227 16.099 1.00 86.00 81 THR A O 1
ATOM 620 N N . LEU A 1 82 ? -14.372 3.510 15.071 1.00 89.44 82 LEU A N 1
ATOM 621 C CA . LEU A 1 82 ? -13.799 3.798 13.761 1.00 89.44 82 LEU A CA 1
ATOM 622 C C . LEU A 1 82 ? -14.566 4.935 13.077 1.00 89.44 82 LEU A C 1
ATOM 624 O O . LEU A 1 82 ? -15.793 4.899 13.002 1.00 89.44 82 LEU A O 1
ATOM 628 N N . ARG A 1 83 ? -13.844 5.926 12.543 1.00 88.69 83 ARG A N 1
ATOM 629 C CA . ARG A 1 83 ? -14.441 7.024 11.758 1.00 88.69 83 ARG A CA 1
ATOM 630 C C . ARG A 1 83 ? -14.897 6.565 10.374 1.00 88.69 83 ARG A C 1
ATOM 632 O O . ARG A 1 83 ? -15.876 7.082 9.844 1.00 88.69 83 ARG A O 1
ATOM 639 N N . LEU A 1 84 ? -14.178 5.608 9.791 1.00 91.94 84 LEU A N 1
ATOM 640 C CA . LEU A 1 84 ? -14.455 5.045 8.476 1.00 91.94 84 LEU A CA 1
ATOM 641 C C . LEU A 1 84 ? -14.883 3.578 8.615 1.00 91.94 84 LEU A C 1
ATOM 643 O O . LEU A 1 84 ? -14.468 2.891 9.552 1.00 91.94 84 LEU A O 1
ATOM 647 N N . PRO A 1 85 ? -15.699 3.058 7.685 1.00 94.62 85 PRO A N 1
ATOM 648 C CA . PRO A 1 85 ? -16.091 1.657 7.716 1.00 94.62 85 PRO A CA 1
ATOM 649 C C . PRO A 1 85 ? -14.863 0.733 7.593 1.00 94.62 85 PRO A C 1
ATOM 651 O O . PRO A 1 85 ? -13.948 1.017 6.809 1.00 94.62 85 PRO A O 1
ATOM 654 N N . PRO A 1 86 ? -14.825 -0.385 8.340 1.00 95.56 86 PRO A N 1
ATOM 655 C CA . PRO A 1 86 ? -13.668 -1.265 8.356 1.00 95.56 86 PRO A CA 1
ATOM 656 C C . PRO A 1 86 ? -13.508 -2.026 7.035 1.00 95.56 86 PRO A C 1
ATOM 658 O O . PRO A 1 86 ? -14.467 -2.541 6.455 1.00 95.56 86 PRO A O 1
ATOM 661 N N . ARG A 1 87 ? -12.260 -2.169 6.591 1.00 95.94 87 ARG A N 1
ATOM 662 C CA . ARG A 1 87 ? -11.828 -3.086 5.536 1.00 95.94 87 ARG A CA 1
ATOM 663 C C . ARG A 1 87 ? -10.868 -4.098 6.143 1.00 95.94 87 ARG A C 1
ATOM 665 O O . ARG A 1 87 ? -9.756 -3.757 6.538 1.00 95.94 87 ARG A O 1
ATOM 672 N N . PHE A 1 88 ? -11.293 -5.357 6.188 1.00 96.12 88 PHE A N 1
ATOM 673 C CA . PHE A 1 88 ? -10.478 -6.416 6.771 1.00 96.12 88 PHE A CA 1
ATOM 674 C C . PHE A 1 88 ? -9.382 -6.892 5.815 1.00 96.12 88 PHE A C 1
ATOM 676 O O . PHE A 1 88 ? -9.666 -7.364 4.712 1.00 96.12 88 PHE A O 1
ATOM 683 N N . ILE A 1 89 ? -8.137 -6.825 6.273 1.00 96.19 89 ILE A N 1
ATOM 684 C CA . ILE A 1 89 ? -6.938 -7.259 5.553 1.00 96.19 89 ILE A CA 1
ATOM 685 C C . ILE A 1 89 ? -6.242 -8.415 6.287 1.00 96.19 89 ILE A C 1
ATOM 687 O O . ILE A 1 89 ? -6.482 -8.660 7.467 1.00 96.19 89 ILE A O 1
ATOM 691 N N . ALA A 1 90 ? -5.389 -9.163 5.589 1.00 95.75 90 ALA A N 1
ATOM 692 C CA . ALA A 1 90 ? -4.762 -10.378 6.125 1.00 95.75 90 ALA A CA 1
ATOM 693 C C . ALA A 1 90 ? -3.541 -10.126 7.035 1.00 95.75 90 ALA A C 1
ATOM 695 O O . ALA A 1 90 ? -2.965 -11.075 7.557 1.00 95.75 90 ALA A O 1
ATOM 696 N N . PHE A 1 91 ? -3.133 -8.870 7.218 1.00 95.38 91 PHE A N 1
ATOM 697 C CA . PHE A 1 91 ? -1.939 -8.483 7.969 1.00 95.38 91 PHE A CA 1
ATOM 698 C C . PHE A 1 91 ? -2.244 -7.334 8.938 1.00 95.38 91 PHE A C 1
ATOM 700 O O . PHE A 1 91 ? -3.275 -6.674 8.819 1.00 95.38 91 PHE A O 1
ATOM 707 N N . THR A 1 92 ? -1.360 -7.091 9.909 1.00 95.25 92 THR A N 1
ATOM 708 C CA . THR A 1 92 ? -1.465 -5.928 10.807 1.00 95.25 92 THR A CA 1
ATOM 709 C C . THR A 1 92 ? -1.147 -4.652 10.024 1.00 95.25 92 THR A C 1
ATOM 711 O O . THR A 1 92 ? -0.034 -4.580 9.500 1.00 95.25 92 THR A O 1
ATOM 714 N N . PRO A 1 93 ? -2.052 -3.657 9.941 1.00 95.00 93 PRO A N 1
ATOM 715 C CA . PRO A 1 93 ? -1.939 -2.500 9.043 1.00 95.00 93 PRO A CA 1
ATOM 716 C C . PRO A 1 93 ? -0.920 -1.444 9.521 1.00 95.00 93 PRO A C 1
ATOM 718 O O . PRO A 1 93 ? -1.212 -0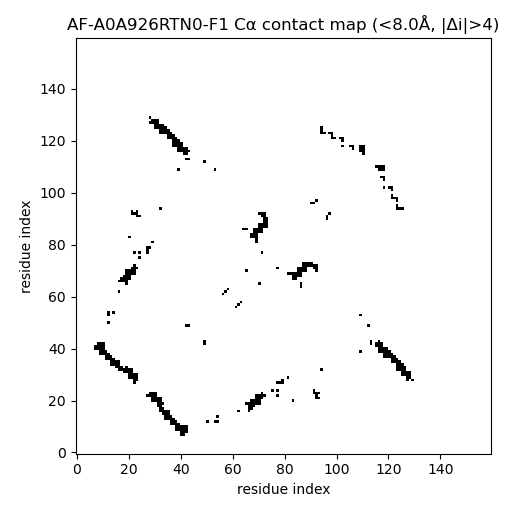.257 9.535 1.00 95.00 93 PRO A O 1
ATOM 721 N N . THR A 1 94 ? 0.289 -1.846 9.912 1.00 94.94 94 THR A N 1
ATOM 722 C CA . THR A 1 94 ? 1.399 -0.908 10.144 1.00 94.94 94 THR A CA 1
ATOM 723 C C . THR A 1 94 ? 1.913 -0.365 8.812 1.00 94.94 94 THR A C 1
ATOM 725 O O . THR A 1 94 ? 1.843 -1.062 7.797 1.00 94.94 94 THR A O 1
ATOM 728 N N . TYR A 1 95 ? 2.495 0.840 8.794 1.00 94.38 95 TYR A N 1
ATOM 729 C CA . TYR A 1 95 ? 3.096 1.397 7.570 1.00 94.38 95 TYR A CA 1
ATOM 730 C C . TYR A 1 95 ? 4.133 0.461 6.943 1.00 94.38 95 TYR A C 1
ATOM 732 O O . TYR A 1 95 ? 4.186 0.327 5.724 1.00 94.38 95 TYR A O 1
ATOM 740 N N . GLU A 1 96 ? 4.906 -0.243 7.771 1.00 94.19 96 GLU A N 1
ATOM 741 C CA . GLU A 1 96 ? 5.882 -1.232 7.317 1.00 94.19 96 GLU A CA 1
ATOM 742 C C . GLU A 1 96 ? 5.225 -2.455 6.657 1.00 94.19 96 GLU A C 1
ATOM 744 O O . GLU A 1 96 ? 5.675 -2.937 5.620 1.00 94.19 96 GLU A O 1
ATOM 749 N N . ASN A 1 97 ? 4.137 -2.981 7.217 1.00 96.50 97 ASN A N 1
ATOM 750 C CA . ASN A 1 97 ? 3.458 -4.116 6.594 1.00 96.50 97 ASN A CA 1
ATOM 751 C C . ASN A 1 97 ? 2.688 -3.701 5.340 1.00 96.50 97 ASN A C 1
ATOM 753 O O . ASN A 1 97 ? 2.632 -4.473 4.384 1.00 96.50 97 ASN A O 1
ATOM 757 N N . ILE A 1 98 ? 2.147 -2.480 5.317 1.00 96.12 98 ILE A N 1
ATOM 758 C CA . ILE A 1 98 ? 1.551 -1.888 4.119 1.00 96.12 98 ILE A CA 1
ATOM 759 C C . ILE A 1 98 ? 2.617 -1.758 3.024 1.00 96.12 98 ILE A C 1
ATOM 761 O O . ILE A 1 98 ? 2.375 -2.201 1.903 1.00 96.12 98 ILE A O 1
ATOM 765 N N . SER A 1 99 ? 3.810 -1.235 3.330 1.00 96.56 99 SER A N 1
ATOM 766 C CA . SER A 1 99 ? 4.880 -1.092 2.334 1.00 96.56 99 SER A CA 1
ATOM 767 C C . SER A 1 99 ? 5.350 -2.446 1.804 1.00 96.56 99 SER A C 1
ATOM 769 O O . SER A 1 99 ? 5.477 -2.614 0.593 1.00 96.56 99 SER A O 1
ATOM 771 N N . ARG A 1 100 ? 5.512 -3.451 2.676 1.00 97.19 100 ARG A N 1
ATOM 772 C CA . ARG A 1 100 ? 5.838 -4.832 2.274 1.00 97.19 100 ARG A CA 1
ATOM 773 C C . ARG A 1 100 ? 4.758 -5.453 1.393 1.00 97.19 100 ARG A C 1
ATOM 775 O O . ARG A 1 100 ? 5.085 -6.140 0.427 1.00 97.19 100 ARG A O 1
ATOM 782 N N . PHE A 1 101 ? 3.485 -5.246 1.726 1.00 95.88 101 PHE A N 1
ATOM 783 C CA . PHE A 1 101 ? 2.368 -5.724 0.913 1.00 95.88 101 PHE A CA 1
ATOM 784 C C . PHE A 1 101 ? 2.406 -5.095 -0.482 1.00 95.88 101 PHE A C 1
ATOM 786 O O . PHE A 1 101 ? 2.402 -5.818 -1.475 1.00 95.88 101 PHE A O 1
ATOM 793 N N . LEU A 1 102 ? 2.518 -3.768 -0.555 1.00 95.94 102 LEU A N 1
ATOM 794 C CA . LEU A 1 102 ? 2.576 -3.038 -1.818 1.00 95.94 102 LEU A CA 1
ATOM 795 C C . LEU A 1 102 ? 3.802 -3.430 -2.644 1.00 95.94 102 LEU A C 1
ATOM 797 O O . LEU A 1 102 ? 3.667 -3.669 -3.837 1.00 95.94 102 LEU A O 1
ATOM 801 N N . PHE A 1 103 ? 4.968 -3.600 -2.019 1.00 95.75 103 PHE A N 1
ATOM 802 C CA . PHE A 1 103 ? 6.165 -4.078 -2.709 1.00 95.75 103 PHE A CA 1
ATOM 803 C C . PHE A 1 103 ? 5.927 -5.442 -3.371 1.00 95.75 103 PHE A C 1
ATOM 805 O O . PHE A 1 103 ? 6.217 -5.617 -4.549 1.00 95.75 103 PHE A O 1
ATOM 812 N N . ARG A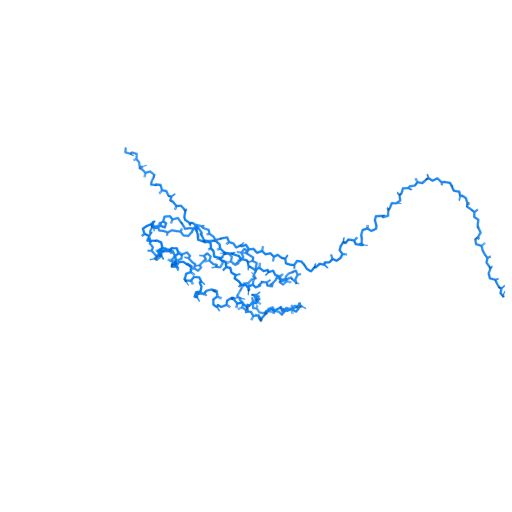 1 104 ? 5.332 -6.400 -2.648 1.00 95.12 104 ARG A N 1
ATOM 813 C CA . ARG A 1 104 ? 5.031 -7.739 -3.189 1.00 95.12 104 ARG A CA 1
ATOM 814 C C . ARG A 1 104 ? 4.029 -7.708 -4.341 1.00 95.12 104 ARG A C 1
ATOM 816 O O . ARG A 1 104 ? 4.141 -8.525 -5.246 1.00 95.12 104 ARG A O 1
ATOM 823 N N . VAL A 1 105 ? 3.057 -6.798 -4.293 1.00 92.56 105 VAL A N 1
ATOM 824 C CA . VAL A 1 105 ? 2.054 -6.638 -5.355 1.00 92.56 105 VAL A CA 1
ATOM 825 C C . VAL A 1 105 ? 2.666 -5.977 -6.590 1.00 92.56 105 VAL A C 1
ATOM 827 O O . VAL A 1 105 ? 2.430 -6.439 -7.701 1.00 92.56 105 VAL A O 1
ATOM 830 N N . PHE A 1 106 ? 3.471 -4.928 -6.410 1.00 91.94 106 PHE A N 1
ATOM 831 C CA . PHE A 1 106 ? 3.960 -4.103 -7.515 1.00 91.94 106 PHE A CA 1
ATOM 832 C C . PHE A 1 106 ? 5.271 -4.584 -8.132 1.00 91.94 106 PHE A C 1
ATOM 834 O O . PHE A 1 106 ? 5.477 -4.335 -9.312 1.00 91.94 106 PHE A O 1
ATOM 841 N N . ALA A 1 107 ? 6.124 -5.313 -7.408 1.00 91.94 107 ALA A N 1
ATOM 842 C CA . ALA A 1 107 ? 7.370 -5.850 -7.959 1.00 91.94 107 ALA A CA 1
ATOM 843 C C . ALA A 1 107 ? 7.178 -6.672 -9.257 1.00 91.94 107 ALA A C 1
ATOM 845 O O . ALA A 1 107 ? 7.864 -6.385 -10.244 1.00 91.94 107 ALA A O 1
ATOM 846 N N . PRO A 1 108 ? 6.241 -7.643 -9.338 1.00 90.88 108 PRO A N 1
ATOM 847 C CA . PRO A 1 108 ? 6.005 -8.359 -10.594 1.00 90.88 108 PRO A CA 1
ATOM 848 C C . PRO A 1 108 ? 5.389 -7.463 -11.679 1.00 90.88 108 PRO A C 1
ATOM 850 O O . PRO A 1 108 ? 5.667 -7.654 -12.859 1.00 90.88 108 PRO A O 1
ATOM 853 N N . ILE A 1 109 ? 4.591 -6.461 -11.294 1.00 88.06 109 ILE A N 1
ATOM 854 C CA . ILE A 1 109 ? 3.966 -5.515 -12.228 1.00 88.06 109 ILE A CA 1
ATOM 855 C C . ILE A 1 109 ? 5.040 -4.647 -12.884 1.00 88.06 109 ILE A C 1
ATOM 857 O O . ILE A 1 109 ? 5.077 -4.541 -14.107 1.00 88.06 109 ILE A O 1
ATOM 861 N N . THR A 1 110 ? 5.972 -4.097 -12.105 1.00 85.94 110 THR A N 1
ATOM 862 C CA . THR A 1 110 ? 7.079 -3.294 -12.640 1.00 85.94 110 THR A CA 1
ATOM 863 C C . THR A 1 110 ? 7.971 -4.097 -13.581 1.00 85.94 110 THR A C 1
ATOM 865 O O . THR A 1 110 ? 8.365 -3.577 -14.620 1.00 85.94 110 THR A O 1
ATOM 868 N N . ALA A 1 111 ? 8.213 -5.377 -13.278 1.00 86.88 111 ALA A N 1
ATOM 869 C CA . ALA A 1 111 ? 8.971 -6.264 -14.159 1.00 86.88 111 ALA A CA 1
ATOM 870 C C . ALA A 1 111 ? 8.220 -6.587 -15.468 1.00 86.88 111 ALA A C 1
ATOM 872 O O . ALA A 1 111 ? 8.847 -6.874 -16.485 1.00 86.88 111 ALA A O 1
ATOM 873 N N . SER A 1 112 ? 6.880 -6.534 -15.460 1.00 84.88 112 SER A N 1
ATOM 874 C CA . SER A 1 112 ? 6.057 -6.741 -16.659 1.00 84.88 112 SER A CA 1
ATOM 875 C C . SER A 1 112 ? 6.003 -5.525 -17.588 1.00 84.88 112 SER A C 1
ATOM 877 O O . SER A 1 112 ? 5.850 -5.704 -18.792 1.00 84.88 112 SER A O 1
ATOM 879 N N . ILE A 1 113 ? 6.167 -4.309 -17.047 1.00 82.56 113 ILE A N 1
ATOM 880 C CA . ILE A 1 113 ? 6.252 -3.071 -17.841 1.00 82.56 113 ILE A CA 1
ATOM 881 C C . ILE A 1 113 ? 7.524 -3.094 -18.695 1.00 82.56 113 ILE A C 1
ATOM 883 O O . ILE A 1 113 ? 7.495 -2.775 -19.881 1.00 82.56 113 ILE A O 1
ATOM 887 N N . SER A 1 114 ? 8.648 -3.505 -18.102 1.00 82.00 114 SER A N 1
ATOM 888 C CA . SER A 1 114 ? 9.916 -3.627 -18.810 1.00 82.00 114 SER A CA 1
ATOM 889 C C . SER A 1 114 ? 10.824 -4.662 -18.135 1.00 82.00 114 SER A C 1
ATOM 891 O O . SER A 1 114 ? 11.033 -4.581 -16.923 1.00 82.00 114 SER A O 1
ATOM 893 N N . PRO A 1 115 ? 11.447 -5.587 -18.895 1.00 82.25 115 PRO A N 1
ATOM 894 C CA . PRO A 1 115 ? 12.320 -6.626 -18.339 1.00 82.25 115 PRO A CA 1
ATOM 895 C C . PRO A 1 115 ? 13.556 -6.101 -17.601 1.00 82.25 115 PRO A C 1
ATOM 897 O O . PRO A 1 115 ? 14.186 -6.844 -16.854 1.00 82.25 115 PRO A O 1
ATOM 900 N N . ILE A 1 116 ? 13.942 -4.846 -17.854 1.00 83.50 116 ILE A N 1
ATOM 901 C CA . ILE A 1 116 ? 15.083 -4.201 -17.193 1.00 83.50 116 ILE A CA 1
ATOM 902 C C . ILE A 1 116 ? 14.671 -3.377 -15.970 1.00 83.50 116 ILE A C 1
ATOM 904 O O . ILE A 1 116 ? 15.554 -2.910 -15.247 1.00 83.50 116 ILE A O 1
ATOM 908 N N . SER A 1 117 ? 13.365 -3.171 -15.760 1.00 86.56 117 SER A N 1
ATOM 909 C CA . SER A 1 117 ? 12.832 -2.377 -14.659 1.00 86.56 117 SER A CA 1
ATOM 910 C C . SER A 1 117 ? 12.662 -3.210 -13.396 1.00 86.56 117 SER A C 1
ATOM 912 O O . SER A 1 117 ? 12.172 -4.337 -13.425 1.00 86.56 117 SER A O 1
ATOM 914 N N . GLU A 1 118 ? 13.027 -2.621 -12.264 1.00 89.81 118 GLU A N 1
ATOM 915 C CA . GLU A 1 118 ? 12.978 -3.280 -10.962 1.00 89.81 118 GLU A CA 1
ATOM 916 C C . GLU A 1 118 ? 12.384 -2.335 -9.920 1.00 89.81 118 GLU A C 1
ATOM 918 O O . GLU A 1 118 ? 12.825 -1.193 -9.783 1.00 89.81 118 GLU A O 1
ATOM 923 N N . LEU A 1 119 ? 11.384 -2.799 -9.167 1.00 92.81 119 LEU A N 1
ATOM 924 C CA . LEU A 1 119 ? 10.907 -2.068 -7.997 1.00 92.81 119 LEU A CA 1
ATOM 925 C C . LEU A 1 119 ? 11.954 -2.170 -6.885 1.00 92.81 119 LEU A C 1
ATOM 927 O O . LEU A 1 119 ? 12.195 -3.246 -6.348 1.00 92.81 119 LEU A O 1
ATOM 931 N N . GLU A 1 120 ? 12.548 -1.040 -6.520 1.00 94.25 120 GLU A N 1
ATOM 932 C CA . GLU A 1 120 ? 13.643 -0.987 -5.555 1.00 94.25 120 GLU A CA 1
ATOM 933 C C . GLU A 1 120 ? 13.131 -0.846 -4.123 1.00 94.25 120 GLU A C 1
ATOM 935 O O . GLU A 1 120 ? 13.565 -1.557 -3.218 1.00 94.25 120 GLU A O 1
ATOM 940 N N . TRP A 1 121 ? 12.174 0.056 -3.907 1.00 95.56 121 TRP A N 1
ATOM 941 C CA . TRP A 1 121 ? 11.549 0.231 -2.603 1.00 95.56 121 TRP A CA 1
ATOM 942 C C . TRP A 1 121 ? 10.147 0.828 -2.709 1.00 95.56 121 TRP A C 1
ATOM 944 O O . TRP A 1 121 ? 9.785 1.487 -3.685 1.00 95.56 121 TRP A O 1
ATOM 954 N N . VAL A 1 122 ? 9.366 0.609 -1.650 1.00 96.44 122 VAL A N 1
ATOM 955 C CA . VAL A 1 122 ? 8.083 1.276 -1.416 1.00 96.44 122 VAL A CA 1
ATOM 956 C C . VAL A 1 122 ? 8.151 1.989 -0.075 1.00 96.44 122 VAL A C 1
ATOM 958 O O . VAL A 1 122 ? 8.489 1.388 0.946 1.00 96.44 122 VAL A O 1
ATOM 961 N N . ARG A 1 123 ? 7.807 3.273 -0.071 1.00 96.50 123 ARG A N 1
ATOM 962 C CA . ARG A 1 123 ? 7.676 4.083 1.138 1.00 96.50 123 ARG A CA 1
ATOM 963 C C . ARG A 1 123 ? 6.203 4.361 1.382 1.00 96.50 123 ARG A C 1
ATOM 965 O O . ARG A 1 123 ? 5.490 4.741 0.465 1.00 96.50 123 ARG A O 1
ATOM 972 N N . VAL A 1 124 ? 5.768 4.204 2.626 1.00 95.44 124 VAL A N 1
ATOM 973 C CA . VAL A 1 124 ? 4.427 4.585 3.078 1.00 95.44 124 VAL A CA 1
ATOM 974 C C . VAL A 1 124 ? 4.601 5.662 4.134 1.00 95.44 124 VAL A C 1
ATOM 976 O O . VAL A 1 124 ? 5.365 5.479 5.081 1.00 95.44 124 VAL A O 1
ATOM 979 N N . VAL A 1 125 ? 3.915 6.785 3.955 1.00 93.06 125 VAL A N 1
ATOM 980 C CA . VAL A 1 125 ? 3.920 7.909 4.889 1.00 93.06 125 VAL A CA 1
ATOM 981 C C . VAL A 1 125 ? 2.517 8.077 5.442 1.00 93.06 125 VAL A C 1
ATOM 983 O O . VAL A 1 125 ? 1.525 7.997 4.715 1.00 93.06 125 VAL A O 1
ATOM 986 N N . GLY A 1 126 ? 2.434 8.338 6.738 1.00 89.88 126 GLY A N 1
ATOM 987 C CA . GLY A 1 126 ? 1.176 8.603 7.402 1.00 89.88 126 GLY A CA 1
ATOM 988 C C . GLY A 1 126 ? 1.346 9.479 8.633 1.00 89.88 126 GLY A C 1
ATOM 989 O O . GLY A 1 126 ? 2.449 9.917 8.957 1.00 89.88 126 GLY A O 1
ATOM 990 N N . SER A 1 127 ? 0.239 9.725 9.322 1.00 86.31 127 SER A N 1
ATOM 991 C CA . SER A 1 127 ? 0.192 10.477 10.573 1.00 86.31 127 SER A CA 1
ATOM 992 C C . SER A 1 127 ? -0.616 9.719 11.615 1.00 86.31 127 SER A C 1
ATOM 994 O O . SER A 1 127 ? -1.723 9.259 11.339 1.00 86.31 127 SER A O 1
ATOM 996 N N . SER A 1 128 ? -0.105 9.635 12.836 1.00 71.56 128 SER A N 1
ATOM 997 C CA . SER A 1 128 ? -0.916 9.254 13.987 1.00 71.56 128 SER A CA 1
ATOM 998 C C . SER A 1 128 ? -1.641 10.490 14.514 1.00 71.56 128 SER A C 1
ATOM 1000 O O . SER A 1 128 ? -0.994 11.418 14.998 1.00 71.56 128 SER A O 1
ATOM 1002 N N . GLU A 1 129 ? -2.973 10.498 14.472 1.00 60.62 129 GLU A N 1
ATOM 1003 C CA . GLU A 1 129 ? -3.717 11.287 15.451 1.00 60.62 129 GLU A CA 1
ATOM 1004 C C . GLU A 1 129 ? -3.582 10.517 16.766 1.00 60.62 129 GLU A C 1
ATOM 1006 O O . GLU A 1 129 ? -4.300 9.549 17.011 1.00 60.62 129 GLU A O 1
ATOM 1011 N N . PHE A 1 130 ? -2.607 10.879 17.602 1.00 49.66 130 PHE A N 1
ATOM 1012 C CA . PHE A 1 130 ? -2.728 10.507 19.006 1.00 49.66 130 PHE A CA 1
ATOM 1013 C C . PHE A 1 130 ? -4.053 11.109 19.490 1.00 49.66 130 PHE A C 1
ATOM 1015 O O . PHE A 1 130 ? -4.317 12.275 19.168 1.00 49.66 130 PHE A O 1
ATOM 1022 N N . PRO A 1 131 ? -4.908 10.385 20.239 1.00 42.59 131 PRO A N 1
ATOM 1023 C CA . PRO A 1 131 ? -5.886 11.095 21.042 1.00 42.59 131 PRO A CA 1
ATOM 1024 C C . PRO A 1 131 ? -5.088 12.118 21.848 1.00 42.59 131 PRO A C 1
ATOM 1026 O O . PRO A 1 131 ? -4.043 11.782 22.407 1.00 42.59 131 PRO A O 1
ATOM 1029 N N . ASN A 1 132 ? -5.524 13.373 21.803 1.00 37.69 132 ASN A N 1
ATOM 1030 C CA . ASN A 1 132 ? -4.976 14.457 22.601 1.00 37.69 132 ASN A CA 1
ATOM 1031 C C . ASN A 1 132 ? -5.205 14.056 24.066 1.00 37.69 132 ASN A C 1
ATOM 1033 O O . ASN A 1 132 ? -6.242 14.351 24.652 1.00 37.69 132 ASN A O 1
ATOM 1037 N N . VAL A 1 133 ? -4.311 13.239 24.620 1.00 39.69 133 VAL A N 1
ATOM 1038 C CA . VAL A 1 133 ? -4.259 13.011 26.051 1.00 39.69 133 VAL A CA 1
ATOM 1039 C C . VAL A 1 133 ? -3.768 14.344 26.574 1.00 39.69 133 VAL A C 1
ATOM 1041 O O . VAL A 1 133 ? -2.672 14.765 26.205 1.00 39.69 133 VAL A O 1
ATOM 1044 N N . ASP A 1 134 ? -4.595 15.018 27.364 1.00 39.31 134 ASP A N 1
ATOM 1045 C CA . ASP A 1 134 ? -4.230 16.162 28.195 1.00 39.31 134 ASP A CA 1
ATOM 1046 C C . ASP A 1 134 ? -3.039 15.793 29.109 1.00 39.31 134 ASP A C 1
ATOM 1048 O O . ASP A 1 134 ? -3.164 15.608 30.315 1.00 39.31 134 ASP A O 1
ATOM 1052 N N . LEU A 1 135 ? -1.846 15.660 28.531 1.00 44.12 135 LEU A N 1
ATOM 1053 C CA . LEU A 1 135 ? -0.581 15.363 29.203 1.00 44.12 135 LEU A CA 1
ATOM 1054 C C . LEU A 1 135 ? 0.118 16.649 29.664 1.00 44.12 135 LEU A C 1
ATOM 1056 O O . LEU A 1 135 ? 1.296 16.624 30.006 1.00 44.12 135 LEU A O 1
ATOM 1060 N N . VAL A 1 136 ? -0.608 17.771 29.719 1.00 39.06 136 VAL A N 1
ATOM 1061 C CA . VAL A 1 136 ? -0.101 19.052 30.241 1.00 39.06 136 VAL A CA 1
ATOM 1062 C C . VAL A 1 136 ? -0.525 19.301 31.699 1.00 39.06 136 VAL A C 1
ATOM 1064 O O . VAL A 1 136 ? -0.083 20.275 32.294 1.00 39.06 136 VAL A O 1
ATOM 1067 N N . SER A 1 137 ? -1.301 18.422 32.349 1.00 45.50 137 SER A N 1
ATOM 1068 C CA . SER A 1 137 ? -1.737 18.656 33.745 1.00 45.50 137 SER A CA 1
ATOM 1069 C C . SER A 1 137 ? -1.374 17.581 34.777 1.00 45.50 137 SER A C 1
ATOM 1071 O O . SER A 1 137 ? -1.653 17.779 35.956 1.00 45.50 137 SER A O 1
ATOM 1073 N N . ALA A 1 138 ? -0.683 16.496 34.408 1.00 41.34 138 ALA A N 1
ATOM 1074 C CA . ALA A 1 138 ? -0.331 15.428 35.360 1.00 41.34 138 ALA A CA 1
ATOM 1075 C C . ALA A 1 138 ? 1.162 15.332 35.727 1.00 41.34 138 ALA A C 1
ATOM 1077 O O . ALA A 1 138 ? 1.557 14.384 36.402 1.00 41.34 138 ALA A O 1
ATOM 1078 N N . ILE A 1 139 ? 1.988 16.316 35.357 1.00 40.47 139 ILE A N 1
ATOM 1079 C CA . ILE A 1 139 ? 3.314 16.484 35.967 1.00 40.47 139 ILE A CA 1
ATOM 1080 C C . ILE A 1 139 ? 3.256 17.666 36.933 1.00 40.47 139 ILE A C 1
ATOM 1082 O O . ILE A 1 139 ? 3.813 18.736 36.701 1.00 40.47 139 ILE A O 1
ATOM 1086 N N . SER A 1 140 ? 2.551 17.470 38.047 1.00 37.47 140 SER A N 1
ATOM 1087 C CA . SER A 1 140 ? 2.875 18.199 39.269 1.00 37.47 140 SER A CA 1
ATOM 1088 C C . SER A 1 140 ? 4.214 17.637 39.738 1.00 37.47 140 SER A C 1
ATOM 1090 O O . SER A 1 140 ? 4.263 16.617 40.424 1.00 37.47 140 SER A O 1
ATOM 1092 N N . PHE A 1 141 ? 5.317 18.251 39.310 1.00 40.41 141 PHE A N 1
ATOM 1093 C CA . PHE A 1 141 ? 6.585 18.030 39.984 1.00 40.41 141 PHE A CA 1
ATOM 1094 C C . PHE A 1 141 ? 6.388 18.451 41.438 1.00 40.41 141 PHE A C 1
ATOM 1096 O O . PHE A 1 141 ? 6.178 19.619 41.761 1.00 40.41 141 PHE A O 1
ATOM 1103 N N . SER A 1 142 ? 6.388 17.455 42.313 1.00 40.12 142 SER A N 1
ATOM 1104 C CA . SER A 1 142 ? 6.636 17.626 43.728 1.00 40.12 142 SER A CA 1
ATOM 1105 C C . SER A 1 142 ? 8.046 18.186 43.886 1.00 40.12 142 SER A C 1
ATOM 1107 O O . SER A 1 142 ? 9.000 17.426 44.050 1.00 40.12 142 SER A O 1
ATOM 1109 N N . ASP A 1 143 ? 8.173 19.510 43.845 1.00 38.97 143 ASP A N 1
ATOM 1110 C CA . ASP A 1 143 ? 9.332 20.202 44.391 1.00 38.97 143 ASP A CA 1
ATOM 1111 C C . ASP A 1 143 ? 9.280 20.064 45.914 1.00 38.97 143 ASP A C 1
ATOM 1113 O O . ASP A 1 143 ? 8.844 20.942 46.659 1.00 38.97 143 ASP A O 1
ATOM 1117 N N . GLN A 1 144 ? 9.757 18.917 46.397 1.00 39.50 144 GLN A N 1
ATOM 1118 C CA . GLN A 1 144 ? 10.463 18.897 47.665 1.00 39.50 144 GLN A CA 1
ATOM 1119 C C . GLN A 1 144 ? 11.803 19.593 47.445 1.00 39.50 144 GLN A C 1
ATOM 1121 O O . GLN A 1 144 ? 12.825 18.942 47.245 1.00 39.50 144 GLN A O 1
ATOM 1126 N N . ASN A 1 145 ? 11.799 20.924 47.509 1.00 37.91 145 ASN A N 1
ATOM 1127 C CA . ASN A 1 145 ? 12.996 21.636 47.912 1.00 37.91 145 ASN A CA 1
ATOM 1128 C C . ASN A 1 145 ? 12.827 22.042 49.369 1.00 37.91 145 ASN A C 1
ATOM 1130 O O . ASN A 1 145 ? 11.972 22.840 49.756 1.00 37.91 145 ASN A O 1
ATOM 1134 N N . ALA A 1 146 ? 13.612 21.363 50.188 1.00 38.00 146 ALA A N 1
ATOM 1135 C CA . ALA A 1 146 ? 13.657 21.544 51.610 1.00 38.00 146 ALA A CA 1
ATOM 1136 C C . ALA A 1 146 ? 14.083 22.973 51.977 1.00 38.00 146 ALA A C 1
ATOM 1138 O O . ALA A 1 146 ? 14.936 23.584 51.339 1.00 38.00 146 ALA A O 1
ATOM 1139 N N . ASN A 1 147 ? 13.601 23.364 53.157 1.00 36.25 147 ASN A N 1
ATOM 1140 C CA . ASN A 1 147 ? 14.332 24.135 54.157 1.00 36.25 147 ASN A CA 1
ATOM 1141 C C . ASN A 1 147 ? 14.086 25.651 54.178 1.00 36.25 147 ASN A C 1
ATOM 1143 O O . ASN A 1 147 ? 14.859 26.442 53.651 1.00 36.25 147 ASN A O 1
ATOM 1147 N N . THR A 1 148 ? 13.110 26.079 54.982 1.00 35.72 148 THR A N 1
ATOM 1148 C CA . THR A 1 148 ? 13.445 26.806 56.221 1.00 35.72 148 THR A CA 1
ATOM 1149 C C . THR A 1 148 ? 12.244 26.913 57.165 1.00 35.72 148 THR A C 1
ATOM 1151 O O . THR A 1 148 ? 11.195 27.428 56.813 1.00 35.72 148 THR A O 1
ATOM 1154 N N . LYS A 1 149 ? 12.446 26.402 58.388 1.00 40.91 149 LYS A N 1
ATOM 1155 C CA . LYS A 1 149 ? 11.923 26.890 59.677 1.00 40.91 149 LYS A CA 1
ATOM 1156 C C . LYS A 1 149 ? 10.521 27.527 59.669 1.00 40.91 149 LYS A C 1
ATOM 1158 O O . LYS A 1 149 ? 10.371 28.682 59.300 1.00 40.91 149 LYS A O 1
ATOM 1163 N N . THR A 1 150 ? 9.561 26.876 60.324 1.00 39.38 150 THR A N 1
ATOM 1164 C CA . THR A 1 150 ? 9.067 27.305 61.652 1.00 39.38 150 THR A CA 1
ATOM 1165 C C . THR A 1 150 ? 8.069 26.277 62.179 1.00 39.38 150 THR A C 1
ATOM 1167 O O . THR A 1 150 ? 6.959 26.120 61.689 1.00 39.38 150 THR A O 1
ATOM 1170 N N . GLN A 1 151 ? 8.568 25.525 63.154 1.00 38.59 151 GLN A N 1
ATOM 1171 C CA . GLN A 1 151 ? 7.914 25.104 64.388 1.00 38.59 151 GLN A CA 1
ATOM 1172 C C . GLN A 1 151 ? 6.380 25.205 64.480 1.00 38.59 151 GLN A C 1
ATOM 1174 O O . GLN A 1 151 ? 5.802 26.283 64.493 1.00 38.59 151 GLN A O 1
ATOM 1179 N N . SER A 1 152 ? 5.791 24.039 64.753 1.00 41.00 152 SER A N 1
ATOM 1180 C CA . SER A 1 152 ? 4.993 23.791 65.958 1.00 41.00 152 SER A CA 1
ATOM 1181 C C . SER A 1 152 ? 3.832 24.751 66.238 1.00 41.00 152 SER A C 1
ATOM 1183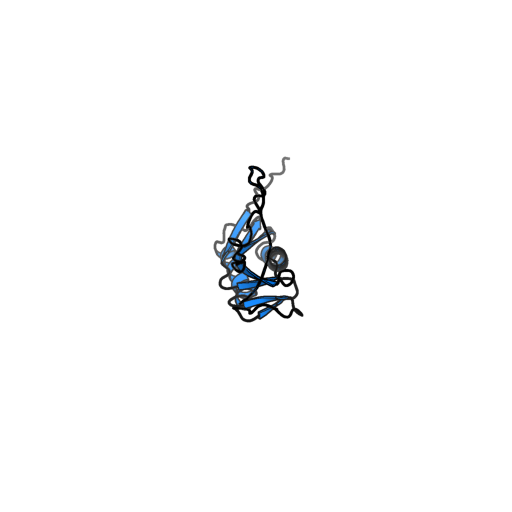 O O . SER A 1 152 ? 4.046 25.841 66.757 1.00 41.00 152 SER A O 1
ATOM 1185 N N . ARG A 1 153 ? 2.594 24.247 66.156 1.00 42.00 153 ARG A N 1
ATOM 1186 C CA . ARG A 1 153 ? 1.786 23.959 67.360 1.00 42.00 153 ARG A CA 1
ATOM 1187 C C . ARG A 1 153 ? 0.351 23.514 67.033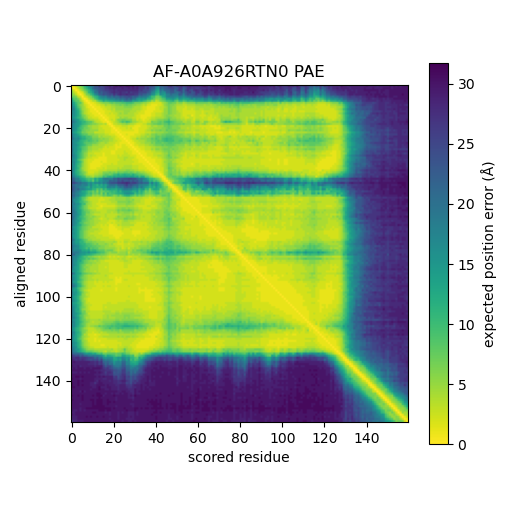 1.00 42.00 153 ARG A C 1
ATOM 1189 O O . ARG A 1 153 ? -0.397 24.204 66.362 1.00 42.00 153 ARG A O 1
ATOM 1196 N N . LEU A 1 154 ? -0.003 22.401 67.679 1.00 45.59 154 LEU A N 1
ATOM 1197 C CA . LEU A 1 154 ? -1.313 22.047 68.240 1.00 45.59 154 LEU A CA 1
ATOM 1198 C C . LEU A 1 154 ? -2.500 21.761 67.299 1.00 45.59 154 LEU A C 1
ATOM 1200 O O . LEU A 1 154 ? -3.367 22.582 67.029 1.00 45.59 154 LEU A O 1
ATOM 1204 N N . VAL A 1 155 ? -2.639 20.461 67.033 1.00 48.78 155 VAL A N 1
ATOM 1205 C CA . VAL A 1 155 ? -3.822 19.658 67.403 1.00 48.78 155 VAL A CA 1
ATOM 1206 C C . VAL A 1 155 ? -4.567 20.254 68.615 1.00 48.78 155 VAL A C 1
ATOM 1208 O O . VAL A 1 155 ? -3.923 20.469 69.639 1.00 48.78 155 VAL A O 1
ATOM 1211 N N . ARG A 1 156 ? -5.902 20.418 68.556 1.00 39.97 156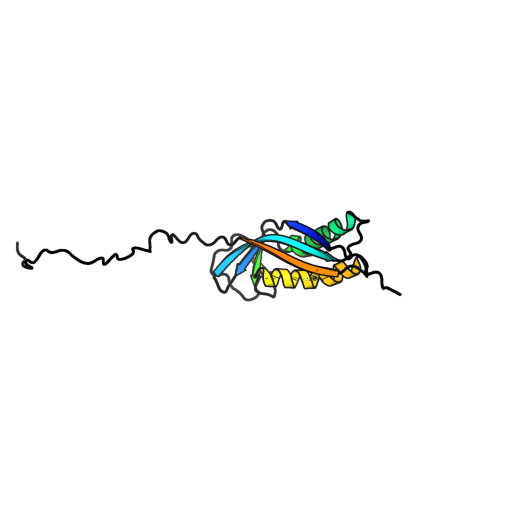 ARG A N 1
ATOM 1212 C CA . ARG A 1 156 ? -6.906 19.653 69.353 1.00 39.97 156 ARG A CA 1
ATOM 1213 C C . ARG A 1 156 ? -8.253 20.387 69.533 1.00 39.97 156 ARG A C 1
ATOM 1215 O O . ARG A 1 156 ? -8.284 21.531 69.955 1.00 39.97 156 ARG A O 1
ATOM 1222 N N . ALA A 1 157 ? -9.322 19.588 69.396 1.00 40.72 157 ALA A N 1
ATOM 1223 C CA . ALA A 1 157 ? -10.667 19.686 70.003 1.00 40.72 157 ALA A CA 1
ATOM 1224 C C . ALA A 1 157 ? -11.622 20.779 69.464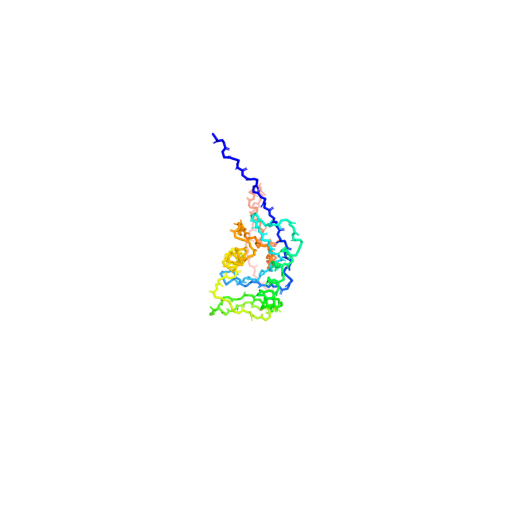 1.00 40.72 157 ALA A C 1
ATOM 1226 O O . ALA A 1 157 ? -11.323 21.957 69.524 1.00 40.72 157 ALA A O 1
ATOM 1227 N N . LYS A 1 158 ? -12.777 20.464 68.853 1.00 39.91 158 LYS A N 1
ATOM 1228 C CA . LYS A 1 158 ? -13.958 19.697 69.327 1.00 39.91 158 LYS A CA 1
ATOM 1229 C C . LYS A 1 158 ? -14.674 20.372 70.511 1.00 39.91 158 LYS A C 1
ATOM 1231 O O . LYS A 1 158 ? -14.334 20.051 71.642 1.00 39.91 158 LYS A O 1
ATOM 1236 N N . LYS A 1 159 ? -15.720 21.173 70.248 1.00 40.53 159 LYS A N 1
ATOM 1237 C CA . LYS A 1 159 ? -17.105 21.041 70.780 1.00 40.53 159 LYS A CA 1
ATOM 1238 C C . LYS A 1 159 ? -17.897 22.359 70.695 1.00 40.53 159 LYS A C 1
ATOM 1240 O O . LYS A 1 159 ? -17.449 23.344 71.262 1.00 40.53 159 LYS A O 1
ATOM 1245 N N . ARG A 1 160 ? -19.138 22.189 70.215 1.00 41.22 160 ARG A N 1
ATOM 1246 C CA . ARG A 1 160 ? -20.366 22.980 70.425 1.00 41.22 160 ARG A CA 1
ATOM 1247 C C . ARG A 1 160 ? -20.497 24.296 69.675 1.00 41.22 160 ARG A C 1
ATOM 1249 O O . ARG A 1 160 ? -19.670 25.194 69.898 1.00 41.22 160 ARG A O 1
#

Secondary structure (DSSP, 8-state):
---------EEEEEEEEEEEEEEEGGGTEEEEEEEEEEEEET--TT-HHHHHHHHHHHIIIIIHHHTTEEEEETT---SSPPSS-EEEESS---HHHHHHHHHHHHHHHHHHH-TT-EEEEEEEEEEE------TTSS----------------------

pLDDT: mean 77.28, std 21.24, range [35.72, 97.19]

Solvent-accessible surface area (backbone atoms only — not comparable to full-atom values): 9773 Å² total; per-residue (Å²): 134,82,78,77,78,73,85,80,46,76,46,76,46,81,42,78,41,66,62,22,35,21,37,41,74,95,75,68,40,56,29,37,44,46,34,40,37,41,32,28,31,43,59,70,83,91,37,77,60,54,60,47,46,54,51,49,49,41,42,64,76,44,41,68,74,39,47,65,15,20,34,30,30,64,94,64,78,77,91,56,88,69,93,39,58,77,38,74,37,99,52,68,46,43,56,68,49,47,22,53,50,50,39,68,64,43,35,64,51,40,34,70,77,35,88,76,18,40,58,74,52,48,47,55,44,63,47,70,64,68,77,86,67,80,76,85,74,78,77,74,76,79,77,83,74,81,87,78,89,80,80,87,86,78,89,80,83,92,84,136

Organism: NCBI:txid2771432

Mean predicted aligned error: 12.67 Å

Foldseek 3Di:
DDPDPPDKDKDKQKAFQAQFWEQAPVVLFIWFWGIKMWIKIPDPPPDPPVSVVVRVCCCVVPNVQGHQEYEDEPPDDRPDDDPGHHDYDPDRPDQVVVFVVVQVVCQVVQCVSDVRMGTDGMGIDIGTPDPPPPPVPPPPPPPPPDDDDDDDDDDDDDDD

Sequence (160 aa):
MAASRGISTITTVDIVVPNTDSYLEEFNIVQKVISVTFAVRNLPVSLADDAVNIQAIFNEAVLGAWNNRTLVRRGVVPQTTLRLPPRFIAFTPTYENISRFLFRVFAPITASISPISELEWVRVVGSSEFPNVDLVSAISFSDQNANTKTQSRLVRAKKR